Protein AF-K9LJC1-F1 (afdb_monomer_lite)

Secondary structure (DSSP, 8-state):
-TTHHHHHH-TTTTS-TTT--HHHHTSGGGGGGTS-SSS--HHHHHHHSHHHHHHHHHTT-TTT--TTS-GGG----

Radius of gyration: 13.69 Å; chains: 1; bounding box: 33×28×33 Å

Structure (mmCIF, N/CA/C/O backbone):
data_AF-K9LJC1-F1
#
_entry.id   AF-K9LJC1-F1
#
loop_
_atom_site.group_PDB
_atom_site.id
_atom_site.type_symbol
_atom_site.label_atom_id
_atom_site.la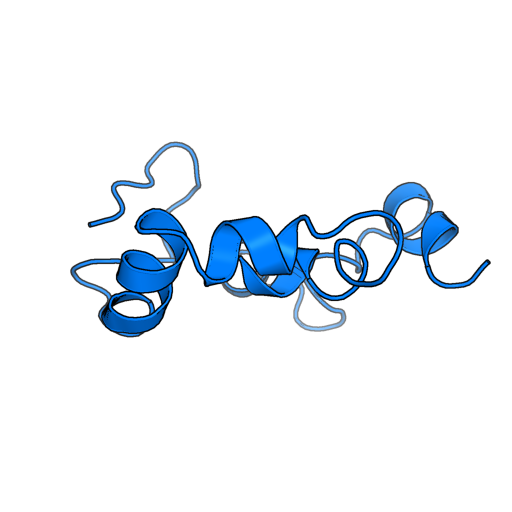bel_alt_id
_atom_site.label_comp_id
_atom_site.label_asym_id
_atom_site.label_entity_id
_atom_site.label_seq_id
_atom_site.pdbx_PDB_ins_code
_atom_site.Cartn_x
_atom_site.Cartn_y
_atom_site.Cartn_z
_atom_site.occupancy
_atom_site.B_iso_or_equiv
_atom_site.auth_seq_id
_atom_site.auth_comp_id
_atom_site.auth_asym_id
_atom_site.auth_atom_id
_atom_site.pdbx_PDB_model_num
ATOM 1 N N . THR A 1 1 ? 13.376 2.031 -17.642 1.00 63.69 1 THR A N 1
ATOM 2 C CA . THR A 1 1 ? 14.118 2.222 -16.374 1.00 63.69 1 THR A CA 1
ATOM 3 C C . THR A 1 1 ? 13.411 3.111 -15.353 1.00 63.69 1 THR A C 1
ATOM 5 O O . THR A 1 1 ? 13.663 2.929 -14.176 1.00 63.69 1 THR A O 1
ATOM 8 N N . PHE A 1 2 ? 12.491 4.013 -15.737 1.00 91.94 2 PHE A N 1
ATOM 9 C CA . PHE A 1 2 ? 11.839 4.958 -14.804 1.00 91.94 2 PHE A CA 1
ATOM 10 C C . PHE A 1 2 ? 11.092 4.333 -13.610 1.00 91.94 2 PHE A C 1
ATOM 12 O O . PHE A 1 2 ? 11.053 4.933 -12.539 1.00 91.94 2 PHE A O 1
ATOM 19 N N . CYS A 1 3 ? 10.517 3.142 -13.788 1.00 92.50 3 CYS A N 1
ATOM 20 C CA . CYS A 1 3 ? 9.779 2.444 -12.736 1.00 92.50 3 CYS A CA 1
ATOM 21 C C . CYS A 1 3 ? 10.726 1.827 -11.691 1.00 92.50 3 CYS A C 1
ATOM 23 O O . CYS A 1 3 ? 10.668 2.185 -10.520 1.00 92.50 3 CYS A O 1
ATOM 25 N N . HIS A 1 4 ? 11.653 0.968 -12.127 1.00 95.88 4 HIS A N 1
ATOM 26 C CA . HIS A 1 4 ? 12.477 0.161 -11.220 1.00 95.88 4 HIS A CA 1
ATOM 27 C C . HIS A 1 4 ? 13.503 0.958 -10.409 1.00 95.88 4 HIS A C 1
ATOM 29 O O . HIS A 1 4 ? 13.702 0.666 -9.238 1.00 95.88 4 HIS A O 1
ATOM 35 N N . THR A 1 5 ? 14.130 1.991 -10.976 1.00 97.50 5 THR A N 1
ATOM 36 C CA . THR A 1 5 ? 15.157 2.739 -10.228 1.00 97.50 5 THR A CA 1
ATOM 37 C C . THR A 1 5 ? 14.568 3.689 -9.195 1.00 97.50 5 THR A C 1
ATOM 39 O O . THR A 1 5 ? 15.273 4.128 -8.294 1.00 97.50 5 THR A O 1
ATOM 42 N N . SER A 1 6 ? 13.280 4.030 -9.293 1.00 96.94 6 SER A N 1
ATOM 43 C CA . SER A 1 6 ? 12.665 4.961 -8.345 1.00 96.94 6 SER A CA 1
ATOM 44 C C . SER A 1 6 ? 12.618 4.379 -6.929 1.00 96.94 6 SER A C 1
ATOM 46 O O . SER A 1 6 ? 12.905 5.101 -5.979 1.00 96.94 6 SER A O 1
ATOM 48 N N . SER A 1 7 ? 12.305 3.091 -6.771 1.00 95.62 7 SER A N 1
ATOM 49 C CA . SER A 1 7 ? 12.256 2.432 -5.457 1.00 95.62 7 SER A CA 1
ATOM 50 C C . SER A 1 7 ? 13.630 2.216 -4.822 1.00 95.62 7 SER A C 1
ATOM 52 O O . SER A 1 7 ? 13.716 2.161 -3.602 1.00 95.62 7 SER A O 1
ATOM 54 N N . GLU A 1 8 ? 14.682 2.097 -5.633 1.00 97.94 8 GLU A N 1
ATOM 55 C CA . GLU A 1 8 ? 16.049 1.829 -5.166 1.00 97.94 8 GLU A CA 1
ATOM 56 C C . GLU A 1 8 ? 16.817 3.125 -4.876 1.00 97.94 8 GLU A C 1
ATOM 58 O O . GLU A 1 8 ? 17.401 3.289 -3.811 1.00 97.94 8 G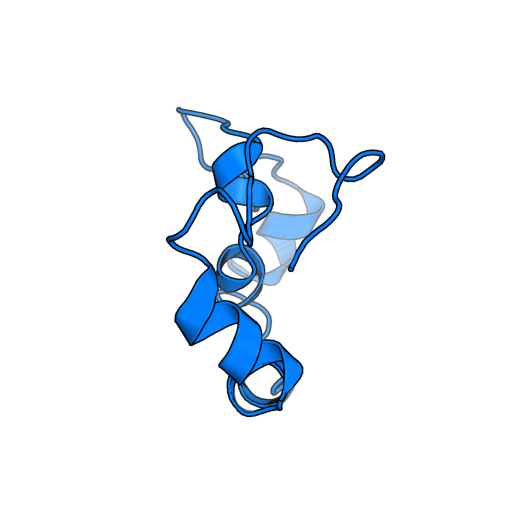LU A O 1
ATOM 63 N N . GLU A 1 9 ? 16.738 4.098 -5.785 1.00 98.00 9 GLU A N 1
ATOM 64 C CA . GLU A 1 9 ? 17.629 5.264 -5.777 1.00 98.00 9 GLU A CA 1
ATOM 65 C C . GLU A 1 9 ? 16.999 6.524 -5.170 1.00 98.00 9 GLU A C 1
ATOM 67 O O . GLU A 1 9 ? 17.667 7.547 -4.999 1.00 98.00 9 GLU A O 1
ATOM 72 N N . ARG A 1 10 ? 15.680 6.533 -4.924 1.00 97.62 10 ARG A N 1
ATOM 73 C CA . ARG A 1 10 ? 14.953 7.771 -4.595 1.00 97.62 10 ARG A CA 1
ATOM 74 C C . ARG A 1 10 ? 13.990 7.583 -3.433 1.00 97.62 10 ARG A C 1
ATOM 76 O O . ARG A 1 10 ? 12.960 6.929 -3.545 1.00 97.62 10 ARG A O 1
ATOM 83 N N . CYS A 1 11 ? 14.210 8.348 -2.366 1.00 98.19 11 CYS A N 1
ATOM 84 C CA . CYS A 1 11 ? 13.277 8.403 -1.239 1.00 98.19 11 CYS A CA 1
ATOM 85 C C . CYS A 1 11 ? 11.942 9.096 -1.578 1.00 98.19 11 CYS A C 1
ATOM 87 O O . CYS A 1 11 ? 11.007 9.037 -0.796 1.00 98.19 11 CYS A O 1
ATOM 89 N N . SER A 1 12 ? 11.792 9.765 -2.728 1.00 98.19 12 SER A N 1
ATOM 90 C CA . SER A 1 12 ? 10.550 10.488 -3.067 1.00 98.19 12 SER A CA 1
ATOM 91 C C . SER A 1 12 ? 9.417 9.602 -3.605 1.00 98.19 12 SER A C 1
ATOM 93 O O . SER A 1 12 ? 8.452 10.133 -4.153 1.00 98.19 12 SER A O 1
ATOM 95 N N . THR A 1 13 ? 9.571 8.281 -3.545 1.00 98.31 13 THR A N 1
ATOM 96 C CA . THR A 1 13 ? 8.718 7.322 -4.260 1.00 98.31 13 THR A CA 1
ATOM 97 C C . THR A 1 13 ? 7.357 7.150 -3.592 1.00 98.31 13 THR A C 1
ATOM 99 O O . THR A 1 13 ? 6.339 7.359 -4.248 1.00 98.31 13 THR A O 1
ATOM 102 N N . CYS A 1 14 ? 7.323 6.881 -2.283 1.00 98.38 14 CYS A N 1
ATOM 103 C CA . CYS A 1 14 ? 6.066 6.693 -1.547 1.00 98.38 14 CYS A CA 1
ATOM 104 C C . CYS A 1 14 ? 5.565 7.978 -0.872 1.00 98.38 14 CYS A C 1
ATOM 106 O O . CYS A 1 14 ? 4.365 8.198 -0.802 1.00 98.38 14 CYS A O 1
ATOM 108 N N . HIS A 1 15 ? 6.450 8.850 -0.391 1.00 98.25 15 HIS A N 1
ATOM 109 C CA . HIS A 1 15 ? 6.100 10.167 0.158 1.00 98.25 15 HIS A CA 1
ATOM 110 C C . HIS A 1 15 ? 6.659 11.243 -0.775 1.00 98.25 15 HIS A C 1
ATOM 112 O O . HIS A 1 15 ? 7.858 11.547 -0.759 1.00 98.25 15 HIS A O 1
ATOM 118 N N . GLN A 1 16 ? 5.796 11.780 -1.640 1.00 98.50 16 GLN A N 1
ATOM 119 C CA . GLN A 1 16 ? 6.221 12.605 -2.768 1.00 98.50 16 GLN A CA 1
ATOM 120 C C . GLN A 1 16 ? 6.951 13.874 -2.329 1.00 98.50 16 GLN A C 1
ATOM 122 O O . GLN A 1 16 ? 6.550 14.577 -1.399 1.00 98.50 16 GLN A O 1
ATOM 127 N N . ARG A 1 17 ? 7.998 14.219 -3.082 1.00 97.75 17 ARG A N 1
ATOM 128 C CA . ARG A 1 17 ? 8.621 15.541 -2.984 1.00 97.75 17 ARG A CA 1
ATOM 129 C C . ARG A 1 17 ? 7.627 16.626 -3.436 1.00 97.75 17 ARG A C 1
ATOM 131 O O . ARG A 1 17 ? 6.850 16.400 -4.355 1.00 97.75 17 ARG A O 1
ATOM 138 N N . HIS A 1 18 ? 7.639 17.827 -2.877 1.00 97.94 18 HIS A N 1
ATOM 139 C CA . HIS A 1 18 ? 8.495 18.296 -1.779 1.00 97.94 18 HIS A CA 1
ATOM 140 C C . HIS A 1 18 ? 7.804 18.220 -0.412 1.00 97.94 18 HIS A C 1
ATOM 142 O O . HIS A 1 18 ? 8.342 18.720 0.567 1.00 97.94 18 HIS A O 1
ATOM 148 N N . GLN A 1 19 ? 6.618 17.615 -0.341 1.00 98.50 19 GLN A N 1
ATOM 149 C CA . GLN A 1 19 ? 5.835 17.556 0.890 1.00 98.50 19 GLN A CA 1
ATOM 150 C C . GLN A 1 19 ? 6.361 16.490 1.859 1.00 98.50 19 GLN A C 1
ATOM 152 O O . GLN A 1 19 ? 6.323 16.700 3.065 1.00 98.50 19 GLN A O 1
ATOM 157 N N . PHE A 1 20 ? 6.846 15.361 1.328 1.00 98.44 20 PHE A N 1
ATOM 158 C CA . PHE A 1 20 ? 7.388 14.235 2.094 1.00 98.44 20 PHE A CA 1
ATOM 159 C C . PHE A 1 20 ? 6.467 13.787 3.248 1.00 98.44 20 PHE A C 1
ATOM 161 O O . PHE A 1 20 ? 6.923 13.494 4.349 1.00 98.44 20 PHE A O 1
ATOM 168 N N . ASP A 1 21 ? 5.153 13.746 2.994 1.00 98.62 21 ASP A N 1
ATOM 169 C CA . ASP A 1 21 ? 4.147 13.455 4.019 1.00 98.62 21 ASP A CA 1
ATOM 170 C C . ASP A 1 21 ? 4.000 11.939 4.253 1.00 98.62 21 ASP A C 1
ATOM 172 O O . ASP A 1 21 ? 3.559 11.218 3.348 1.00 98.62 21 ASP A O 1
ATOM 176 N N . PRO A 1 22 ? 4.302 11.431 5.462 1.00 98.50 22 PRO A N 1
ATOM 177 C CA . PRO A 1 22 ? 4.137 10.016 5.767 1.00 98.50 22 PRO A CA 1
ATOM 178 C C . PRO A 1 22 ? 2.669 9.565 5.738 1.00 98.50 22 PRO A C 1
ATOM 180 O O . PRO A 1 22 ? 2.410 8.387 5.510 1.00 98.50 22 PRO A O 1
ATOM 183 N N . ARG A 1 23 ? 1.697 10.467 5.924 1.00 98.38 23 ARG A N 1
ATOM 184 C CA . ARG A 1 23 ? 0.264 10.126 5.880 1.00 98.38 23 ARG A CA 1
ATOM 185 C C . ARG A 1 23 ? -0.171 9.729 4.476 1.00 98.38 23 ARG A C 1
ATOM 187 O O . ARG A 1 23 ? -0.946 8.795 4.314 1.00 98.38 23 ARG A O 1
ATOM 194 N N . VAL A 1 24 ? 0.358 10.413 3.459 1.00 98.38 24 VAL A N 1
ATOM 195 C CA . VAL A 1 24 ? 0.106 10.068 2.052 1.00 98.38 24 VAL A CA 1
ATOM 196 C C . VAL A 1 24 ? 0.813 8.762 1.701 1.00 98.38 24 VAL A C 1
ATOM 198 O O . VAL A 1 24 ? 0.205 7.910 1.065 1.00 98.38 24 VAL A O 1
ATOM 201 N N . ALA A 1 25 ? 2.044 8.554 2.185 1.00 98.69 25 ALA A N 1
ATOM 202 C CA . ALA A 1 25 ? 2.795 7.317 1.948 1.00 98.69 25 ALA A CA 1
ATOM 203 C C . ALA A 1 25 ? 2.113 6.047 2.473 1.00 98.69 25 ALA A C 1
ATOM 205 O O . ALA A 1 25 ? 2.346 4.974 1.926 1.00 98.69 25 ALA A O 1
ATOM 206 N N . ARG A 1 26 ? 1.283 6.157 3.516 1.00 98.69 26 ARG A N 1
ATOM 207 C CA . ARG A 1 26 ? 0.547 5.023 4.101 1.00 98.69 26 ARG A CA 1
ATOM 208 C C . ARG A 1 26 ? -0.697 4.616 3.311 1.00 98.69 26 ARG A C 1
ATOM 210 O O . ARG A 1 26 ? -1.329 3.628 3.664 1.00 98.69 26 ARG A O 1
ATOM 217 N N . ARG A 1 27 ? -1.074 5.360 2.270 1.00 98.69 27 ARG A N 1
ATOM 218 C CA . ARG A 1 27 ? -2.228 5.017 1.435 1.00 98.69 27 ARG A CA 1
ATOM 219 C C . ARG A 1 27 ? -1.889 3.890 0.463 1.00 98.69 27 ARG A C 1
ATOM 221 O O . ARG A 1 27 ? -0.838 3.917 -0.176 1.00 98.69 27 ARG A O 1
ATOM 228 N N . SER A 1 28 ? -2.797 2.926 0.316 1.00 98.69 28 SER A N 1
ATOM 229 C CA . SER A 1 28 ? -2.594 1.743 -0.532 1.00 98.69 28 SER A CA 1
ATOM 230 C C . SER A 1 28 ? -2.335 2.115 -1.996 1.00 98.69 28 SER A C 1
ATOM 232 O O . SER A 1 28 ? -1.583 1.439 -2.699 1.00 98.69 28 SER A O 1
ATOM 234 N N . GLU A 1 29 ? -2.892 3.236 -2.462 1.00 98.75 29 GLU A N 1
ATOM 235 C CA . GLU A 1 29 ? -2.703 3.721 -3.827 1.00 98.75 29 GLU A CA 1
ATOM 236 C C . GLU A 1 29 ? -1.260 4.128 -4.146 1.00 98.75 29 GLU A C 1
ATOM 238 O O . GLU A 1 29 ? -0.928 4.239 -5.323 1.00 98.75 29 GLU A O 1
ATOM 243 N N . GLN A 1 30 ? -0.386 4.330 -3.156 1.00 98.69 30 GLN A N 1
ATOM 244 C CA . GLN A 1 30 ? 1.011 4.690 -3.422 1.00 98.69 30 GLN A CA 1
ATOM 245 C C . GLN A 1 30 ? 1.768 3.555 -4.114 1.00 98.69 30 GLN A C 1
ATOM 247 O O . GLN A 1 30 ? 2.611 3.805 -4.974 1.00 98.69 30 GLN A O 1
ATOM 252 N N . CYS A 1 31 ? 1.422 2.305 -3.798 1.00 98.56 31 CYS A N 1
ATOM 253 C CA . CYS A 1 31 ? 2.027 1.127 -4.411 1.00 98.56 31 CYS A CA 1
ATOM 254 C C . CYS A 1 31 ? 1.546 0.931 -5.858 1.00 98.56 31 CYS A C 1
ATOM 256 O O . CYS A 1 31 ? 2.313 0.480 -6.713 1.00 98.56 31 CYS A O 1
ATOM 258 N N . LYS A 1 32 ? 0.297 1.323 -6.160 1.00 98.44 32 LYS A N 1
ATOM 259 C CA . LYS A 1 32 ? -0.382 1.004 -7.429 1.00 98.44 32 LYS A CA 1
ATOM 260 C C . LYS A 1 32 ? 0.300 1.568 -8.668 1.00 98.44 32 LYS A C 1
ATOM 262 O O . LYS A 1 32 ? 0.050 1.090 -9.759 1.00 98.44 32 LYS A O 1
ATOM 267 N N . THR A 1 33 ? 1.123 2.606 -8.534 1.00 98.00 33 THR A N 1
ATOM 268 C CA . THR A 1 33 ? 1.798 3.207 -9.694 1.00 98.00 33 THR A CA 1
ATOM 269 C C . THR A 1 33 ? 2.820 2.264 -10.336 1.00 98.00 33 THR A C 1
ATOM 271 O O . THR A 1 33 ? 3.100 2.407 -11.526 1.00 98.00 33 THR A O 1
ATOM 274 N N . CYS A 1 34 ? 3.363 1.319 -9.562 1.00 98.19 34 CYS A N 1
ATOM 275 C CA . CYS A 1 34 ? 4.311 0.303 -10.026 1.00 98.19 34 CYS A CA 1
ATOM 276 C C . CYS A 1 34 ? 3.701 -1.101 -9.950 1.00 98.19 34 CYS A C 1
ATOM 278 O O . CYS A 1 34 ? 3.873 -1.889 -10.867 1.00 98.19 34 CYS A O 1
ATOM 280 N N . HIS A 1 35 ? 2.954 -1.389 -8.885 1.00 98.25 35 HIS A N 1
ATOM 281 C CA . HIS A 1 35 ? 2.391 -2.702 -8.583 1.00 98.25 35 HIS A CA 1
ATOM 282 C C . HIS A 1 35 ? 0.991 -2.876 -9.186 1.00 98.25 35 HIS A C 1
ATOM 284 O O . HIS A 1 35 ? -0.003 -2.943 -8.466 1.00 98.25 35 HIS A O 1
ATOM 290 N N . TRP A 1 36 ? 0.914 -2.884 -10.517 1.00 98.50 36 TRP A N 1
ATOM 291 C CA . TRP A 1 36 ? -0.323 -3.057 -11.289 1.00 98.50 36 TRP A CA 1
ATOM 292 C C . TRP A 1 36 ? -0.031 -3.636 -12.680 1.00 98.50 36 TRP A C 1
ATOM 294 O O . TRP A 1 36 ? 1.117 -3.643 -13.125 1.00 98.50 36 TRP A O 1
ATOM 304 N N . GLY A 1 37 ? -1.064 -4.037 -13.420 1.00 97.88 37 GLY A N 1
ATOM 305 C CA . GLY A 1 37 ? -0.966 -4.241 -14.864 1.00 97.88 37 GLY A CA 1
ATOM 306 C C . GLY A 1 37 ? -0.923 -5.700 -15.318 1.00 97.88 37 GLY A C 1
ATOM 307 O O . GLY A 1 37 ? -1.695 -6.547 -14.878 1.00 97.88 37 GLY A O 1
ATOM 308 N N . LYS A 1 38 ? -0.129 -6.001 -16.347 1.00 97.88 38 LYS A N 1
ATOM 309 C CA . LYS A 1 38 ? -0.258 -7.269 -17.089 1.00 97.88 38 LYS A CA 1
ATOM 310 C C . LYS A 1 38 ? 0.404 -8.448 -16.377 1.00 97.88 38 LYS A C 1
ATOM 312 O O . LYS A 1 38 ? -0.119 -9.557 -16.435 1.00 97.88 38 LYS A O 1
ATOM 317 N N . ASP A 1 39 ? 1.556 -8.201 -15.781 1.00 97.56 39 ASP A N 1
ATOM 318 C CA . ASP A 1 39 ? 2.505 -9.181 -15.259 1.00 97.56 39 ASP A CA 1
ATOM 319 C C . ASP A 1 39 ? 2.515 -9.263 -13.728 1.00 97.56 39 ASP A C 1
ATOM 321 O O . ASP A 1 39 ? 2.86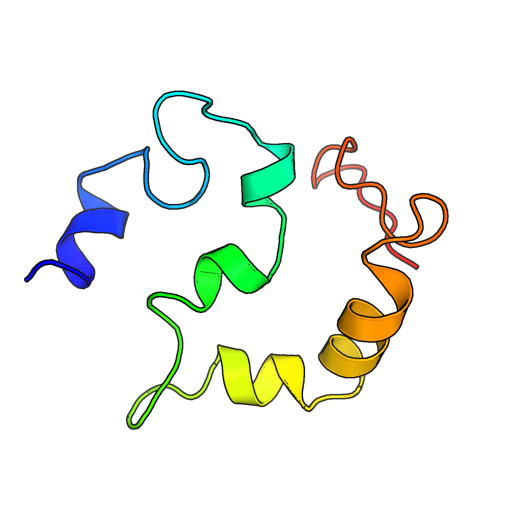9 -10.308 -13.191 1.00 97.56 39 ASP A O 1
ATOM 325 N N . HIS A 1 40 ? 2.051 -8.222 -13.031 1.00 96.94 40 HIS A N 1
ATOM 326 C CA . HIS A 1 40 ? 1.905 -8.210 -11.572 1.00 96.94 40 HIS A CA 1
ATOM 327 C C . HIS A 1 40 ? 0.662 -7.409 -11.145 1.00 96.94 40 HIS A C 1
ATOM 329 O O . HIS A 1 40 ? 0.692 -6.199 -10.919 1.00 96.94 40 HIS A O 1
ATOM 335 N N . ARG A 1 41 ? -0.476 -8.106 -11.062 1.00 98.38 41 ARG A N 1
ATOM 336 C CA . ARG A 1 41 ? -1.793 -7.543 -10.704 1.00 98.38 41 ARG A CA 1
ATOM 337 C C . ARG A 1 41 ? -1.978 -7.357 -9.200 1.00 98.38 41 ARG A C 1
ATOM 339 O O . ARG A 1 41 ? -2.997 -7.761 -8.644 1.00 98.38 41 ARG A O 1
ATOM 346 N N . ASP A 1 42 ? -0.979 -6.802 -8.533 1.00 98.69 42 ASP A N 1
ATOM 347 C CA . ASP A 1 42 ? -0.963 -6.699 -7.075 1.00 98.69 42 ASP A CA 1
ATOM 348 C C . ASP A 1 42 ? -2.044 -5.721 -6.585 1.00 98.69 42 ASP A C 1
ATOM 350 O O . ASP A 1 42 ? -2.863 -6.069 -5.732 1.00 98.69 42 ASP A O 1
ATOM 354 N N . TRP A 1 43 ? -2.091 -4.515 -7.171 1.00 98.81 43 TRP A N 1
ATOM 355 C CA . TRP A 1 43 ? -3.136 -3.530 -6.897 1.00 98.81 43 TRP A CA 1
ATOM 356 C C . TRP A 1 43 ? -4.512 -4.076 -7.248 1.00 98.81 43 TRP A C 1
ATOM 358 O O . TRP A 1 43 ? -5.408 -4.006 -6.419 1.00 98.81 43 TRP A O 1
ATOM 368 N N . GLU A 1 44 ? -4.692 -4.631 -8.448 1.00 98.88 44 GLU A N 1
ATOM 369 C CA . GLU A 1 44 ? -5.997 -5.112 -8.893 1.00 98.88 44 GLU A CA 1
ATOM 370 C C . GLU A 1 44 ? -6.516 -6.242 -8.002 1.00 98.88 44 GLU A C 1
ATOM 372 O O . GLU A 1 44 ? -7.704 -6.267 -7.691 1.00 98.88 44 GLU A O 1
ATOM 377 N N . ALA A 1 45 ? -5.639 -7.150 -7.559 1.00 98.88 45 ALA A N 1
ATOM 378 C CA . ALA A 1 45 ? -6.000 -8.212 -6.628 1.00 98.88 45 ALA A CA 1
ATOM 379 C C . ALA A 1 45 ? -6.399 -7.658 -5.253 1.00 98.88 45 ALA A C 1
ATOM 381 O O . ALA A 1 45 ? -7.404 -8.096 -4.693 1.00 98.88 45 ALA A O 1
ATOM 382 N N . TYR A 1 46 ? -5.649 -6.691 -4.714 1.00 98.88 46 TYR A N 1
ATOM 383 C CA . TYR A 1 46 ? -5.994 -6.036 -3.452 1.00 98.88 46 TYR A CA 1
ATOM 384 C C . TYR A 1 46 ? -7.311 -5.259 -3.562 1.00 98.88 46 TYR A C 1
ATOM 386 O O . TYR A 1 46 ? -8.227 -5.527 -2.787 1.00 98.88 46 TYR A O 1
ATOM 394 N N . ASP A 1 47 ? -7.421 -4.357 -4.537 1.00 98.81 47 ASP A N 1
ATOM 395 C CA . ASP A 1 47 ? -8.518 -3.400 -4.720 1.00 98.81 47 ASP A CA 1
ATOM 396 C C . ASP A 1 47 ? -9.877 -4.090 -4.881 1.00 98.81 47 ASP A C 1
ATOM 398 O O . ASP A 1 47 ? -10.855 -3.679 -4.261 1.00 98.81 47 ASP A O 1
ATOM 402 N N . ILE A 1 48 ? -9.929 -5.192 -5.641 1.00 98.62 48 ILE A N 1
ATOM 403 C CA . ILE A 1 48 ? -11.178 -5.936 -5.866 1.00 98.62 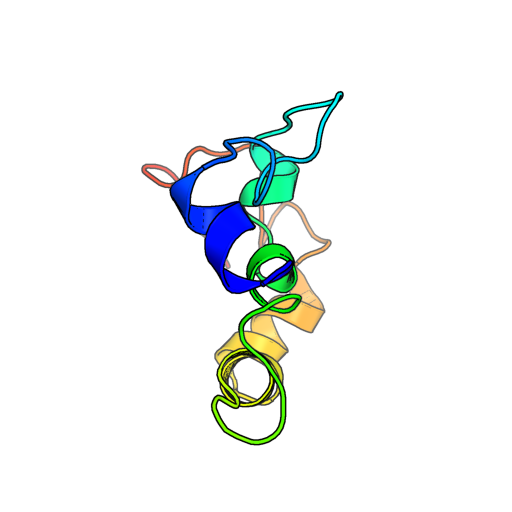48 ILE A CA 1
ATOM 404 C C . ILE A 1 48 ? -11.486 -6.974 -4.778 1.00 98.62 48 ILE A C 1
ATOM 406 O O . ILE A 1 48 ? -12.580 -7.538 -4.748 1.00 98.62 48 ILE A O 1
ATOM 410 N N . SER A 1 49 ? -10.534 -7.267 -3.888 1.00 98.81 49 SER A N 1
ATOM 411 C CA . SER A 1 49 ? -10.780 -8.172 -2.764 1.00 98.81 49 SER A CA 1
ATOM 412 C C . SER A 1 49 ? -11.697 -7.534 -1.715 1.00 98.81 49 SER A C 1
ATOM 414 O O . SER A 1 49 ? -12.007 -6.341 -1.757 1.00 98.81 49 SER A O 1
ATOM 416 N N . ILE A 1 50 ? -12.089 -8.314 -0.704 1.00 98.62 50 ILE A N 1
ATOM 417 C CA . ILE A 1 50 ? -12.820 -7.783 0.456 1.00 98.62 50 ILE A CA 1
ATOM 418 C C . ILE A 1 50 ? -11.978 -6.731 1.194 1.00 98.62 50 ILE A C 1
ATOM 420 O O . ILE A 1 50 ? -12.518 -5.698 1.575 1.00 98.62 50 ILE A O 1
ATOM 424 N N . HIS A 1 51 ? -10.661 -6.935 1.338 1.00 98.69 51 HIS A N 1
ATOM 425 C CA . HIS A 1 51 ? -9.786 -5.936 1.963 1.00 98.69 51 HIS A CA 1
ATOM 426 C C . HIS A 1 51 ? -9.792 -4.613 1.188 1.00 98.69 51 HIS A C 1
ATOM 428 O O . HIS A 1 51 ? -9.886 -3.549 1.795 1.00 98.69 51 HIS A O 1
ATOM 434 N N . GLY A 1 52 ? -9.736 -4.676 -0.146 1.00 98.69 52 GLY A N 1
ATOM 435 C CA . GLY A 1 52 ? -9.820 -3.497 -1.006 1.00 98.69 52 GLY A CA 1
ATOM 436 C C . GLY A 1 52 ? -11.189 -2.834 -0.957 1.00 98.69 52 GLY A C 1
ATOM 437 O O . GLY A 1 52 ? -11.264 -1.619 -0.836 1.00 98.69 52 GLY A O 1
ATOM 438 N N . THR A 1 53 ? -12.272 -3.613 -0.936 1.00 98.75 53 THR A N 1
ATOM 439 C CA . THR A 1 53 ? -13.638 -3.084 -0.794 1.00 98.75 53 THR A CA 1
ATOM 440 C C . THR A 1 53 ? -13.801 -2.321 0.521 1.00 98.75 53 THR A C 1
ATOM 442 O O . THR A 1 53 ? -14.242 -1.174 0.511 1.00 98.75 53 THR A O 1
ATOM 445 N N . VAL A 1 54 ? -13.389 -2.921 1.644 1.00 98.75 54 VAL A N 1
ATOM 446 C CA . VAL A 1 54 ? -13.402 -2.277 2.967 1.00 98.75 54 VAL A CA 1
ATOM 447 C C . VAL A 1 54 ? -12.571 -0.995 2.948 1.00 98.75 54 VAL A C 1
ATOM 449 O O . VAL A 1 54 ? -13.045 0.057 3.367 1.00 98.75 54 VAL A O 1
ATOM 452 N N . TYR A 1 55 ? -11.360 -1.054 2.391 1.00 98.81 55 TYR A N 1
ATOM 453 C CA . TYR A 1 55 ? -10.504 0.117 2.245 1.00 98.81 55 TYR A CA 1
ATOM 454 C C . TYR A 1 55 ? -11.169 1.224 1.417 1.00 98.81 55 TYR A C 1
ATOM 456 O O . TYR A 1 55 ? -11.232 2.366 1.856 1.00 98.81 55 TYR A O 1
ATOM 464 N N . GLN A 1 56 ? -11.695 0.918 0.231 1.00 98.69 56 GLN A N 1
ATOM 465 C CA . GLN A 1 56 ? -12.286 1.910 -0.671 1.00 98.69 56 GLN A CA 1
ATOM 466 C C . GLN A 1 56 ? -13.485 2.630 -0.052 1.00 98.69 56 GLN A C 1
ATOM 468 O O . GLN A 1 56 ? -13.622 3.838 -0.251 1.00 98.69 56 GLN A O 1
ATOM 473 N N . VAL A 1 57 ? -14.321 1.907 0.699 1.00 98.56 57 VAL A N 1
ATOM 474 C CA . VAL A 1 57 ? -15.510 2.466 1.357 1.00 98.56 57 VAL A CA 1
ATOM 475 C C . VAL A 1 57 ? -15.125 3.330 2.563 1.00 98.56 57 VAL A C 1
ATOM 477 O O . VAL A 1 57 ? -15.695 4.405 2.733 1.00 98.56 57 VAL A O 1
ATOM 480 N N . ASN A 1 58 ? -14.126 2.913 3.348 1.00 98.56 58 ASN A N 1
ATOM 481 C CA . ASN A 1 58 ? -13.854 3.505 4.662 1.00 98.56 58 ASN A CA 1
ATOM 482 C C . ASN A 1 58 ? -12.630 4.441 4.712 1.00 98.56 58 ASN A C 1
ATOM 484 O O . ASN A 1 58 ? -12.507 5.235 5.638 1.00 98.56 58 ASN A O 1
ATOM 488 N N . LYS A 1 59 ? -11.720 4.430 3.723 1.00 98.19 59 LYS A N 1
ATOM 489 C CA . LYS A 1 59 ? -10.444 5.196 3.743 1.00 98.19 59 LYS A CA 1
ATOM 490 C C . LYS A 1 59 ? -10.576 6.720 3.883 1.00 98.19 59 LYS A C 1
ATOM 492 O O . LYS A 1 59 ? -9.565 7.421 3.945 1.00 98.19 59 LYS A O 1
ATOM 497 N N . THR A 1 60 ? -11.779 7.277 3.805 1.00 97.75 60 THR A N 1
ATOM 498 C CA . THR A 1 60 ? -12.021 8.710 4.020 1.00 97.75 60 THR A CA 1
ATOM 499 C C . THR A 1 60 ? -12.580 9.030 5.399 1.00 97.75 60 THR A C 1
ATOM 501 O O . THR A 1 60 ? -12.563 10.204 5.762 1.00 97.75 60 THR A O 1
ATOM 504 N N . ASP A 1 61 ? -13.049 8.033 6.152 1.00 98.12 61 ASP A N 1
ATOM 505 C CA . ASP A 1 61 ? -13.485 8.191 7.538 1.00 98.12 61 ASP A CA 1
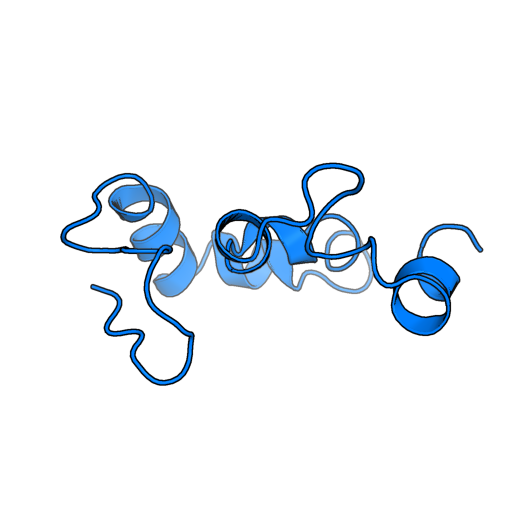ATOM 506 C C . ASP A 1 61 ? -12.282 7.994 8.480 1.00 98.12 61 ASP A C 1
ATOM 508 O O . ASP A 1 61 ? -11.708 6.904 8.520 1.00 98.12 61 ASP A O 1
ATOM 512 N N . PRO A 1 62 ? -11.858 9.020 9.241 1.00 96.56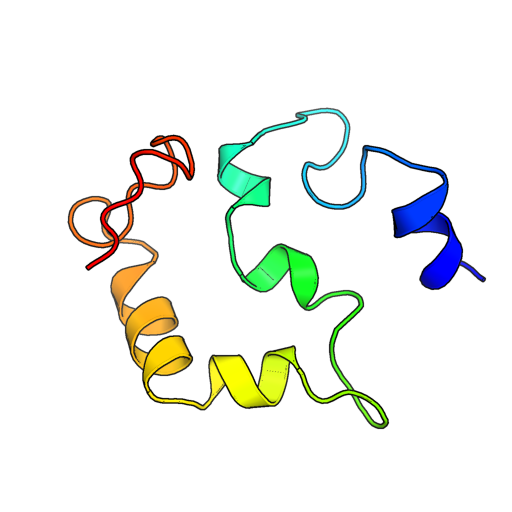 62 PRO A N 1
ATOM 513 C CA . PRO A 1 62 ? -10.764 8.884 10.198 1.00 96.56 62 PRO A CA 1
ATOM 514 C C . PRO A 1 62 ? -11.067 7.950 11.375 1.00 96.56 62 PRO A C 1
ATOM 516 O O . PRO A 1 62 ? -10.126 7.552 12.054 1.00 96.56 62 PRO A O 1
ATOM 519 N N . ASN A 1 63 ? -12.338 7.623 11.642 1.00 97.56 63 ASN A N 1
ATOM 520 C CA . ASN A 1 63 ? -12.684 6.642 12.673 1.00 97.56 63 ASN A CA 1
ATOM 521 C C . ASN A 1 63 ? -12.287 5.226 12.247 1.00 97.56 63 ASN A C 1
ATOM 523 O O . ASN A 1 63 ? -11.845 4.457 13.091 1.00 97.56 63 ASN A O 1
ATOM 527 N N . ASP A 1 64 ? -12.373 4.929 10.950 1.00 98.25 64 ASP A N 1
ATOM 528 C CA . ASP A 1 64 ? -11.986 3.633 10.399 1.00 98.25 64 ASP A CA 1
ATOM 529 C C . ASP A 1 64 ? -10.517 3.639 9.938 1.00 98.25 64 ASP A C 1
ATOM 531 O O . ASP A 1 64 ? -9.777 2.682 10.135 1.00 98.25 64 ASP A O 1
ATOM 535 N N . PHE A 1 65 ? -10.052 4.715 9.297 1.00 98.62 65 PHE A N 1
ATOM 536 C CA . PHE A 1 65 ? -8.702 4.805 8.731 1.00 98.62 65 PHE A CA 1
ATOM 537 C C . PHE A 1 65 ? -8.015 6.132 9.076 1.00 98.62 65 PHE A C 1
ATOM 539 O O . PHE A 1 65 ? -7.904 7.050 8.255 1.00 98.62 65 PHE A O 1
ATOM 546 N N . ASP A 1 66 ? -7.452 6.217 10.283 1.00 98.44 66 ASP A N 1
ATOM 547 C CA . ASP A 1 66 ? -6.594 7.337 10.677 1.00 98.44 66 ASP A CA 1
ATOM 548 C C . ASP A 1 66 ? -5.150 7.174 10.160 1.00 98.44 66 ASP A C 1
ATOM 550 O O . ASP A 1 66 ? -4.268 6.606 10.809 1.00 98.44 66 ASP A O 1
ATOM 554 N N . PHE A 1 67 ? -4.863 7.737 8.983 1.00 98.50 67 PHE A N 1
ATOM 555 C CA . PHE A 1 67 ? -3.507 7.735 8.411 1.00 98.50 67 PHE A CA 1
ATOM 556 C C . PHE A 1 67 ? -2.497 8.616 9.164 1.00 98.50 67 PHE A C 1
ATOM 558 O O . PHE A 1 67 ? -1.303 8.586 8.832 1.00 98.50 67 PHE A O 1
ATOM 565 N N . SER A 1 68 ? -2.932 9.419 10.144 1.00 98.19 68 SER A N 1
ATOM 566 C CA . SER A 1 68 ? -2.022 10.202 10.984 1.00 98.19 68 SER A CA 1
ATOM 567 C C . SER A 1 68 ? -1.219 9.313 11.938 1.00 98.19 68 SER A C 1
ATOM 569 O O . SER A 1 68 ? -0.028 9.582 12.146 1.00 98.19 68 SER A O 1
ATOM 571 N N . LYS A 1 69 ? -1.815 8.206 12.405 1.00 98.31 69 LYS A N 1
ATOM 572 C CA . LYS A 1 69 ? -1.159 7.201 13.249 1.00 98.31 69 LYS A CA 1
ATOM 573 C C . LYS A 1 69 ? 0.056 6.593 12.547 1.00 98.31 69 LYS A C 1
ATOM 575 O O . LYS A 1 69 ? 0.105 6.445 11.320 1.00 98.31 69 LYS A O 1
ATOM 580 N N . LYS A 1 70 ? 1.090 6.265 13.327 1.00 98.62 70 LYS A N 1
ATOM 581 C CA . LYS A 1 70 ? 2.224 5.479 12.821 1.00 98.62 70 LYS A CA 1
ATOM 582 C C . LYS A 1 70 ? 1.745 4.066 12.511 1.00 98.62 70 LYS A C 1
ATOM 584 O O . LYS A 1 70 ? 0.804 3.591 13.125 1.00 98.62 70 LYS A O 1
ATOM 589 N N . LEU A 1 71 ? 2.441 3.370 11.613 1.00 98.31 71 LEU A N 1
ATOM 590 C CA . LEU A 1 71 ? 2.089 1.985 11.279 1.00 98.31 71 LEU A CA 1
ATOM 591 C C . LEU A 1 71 ? 2.184 1.032 12.482 1.00 98.31 71 LEU A C 1
ATOM 593 O O . LEU A 1 71 ? 1.460 0.050 12.515 1.00 98.31 71 LEU A O 1
ATOM 597 N N . SER A 1 72 ? 3.033 1.327 13.473 1.00 98.44 72 SER A N 1
ATOM 598 C CA . SER A 1 72 ? 3.103 0.562 14.728 1.00 98.44 72 SER A CA 1
ATOM 599 C C . SER A 1 72 ? 1.838 0.665 15.577 1.00 98.44 72 SER A C 1
ATOM 601 O O . SER A 1 72 ? 1.577 -0.223 16.379 1.00 98.44 72 SER A O 1
ATOM 603 N N . ASP A 1 73 ? 1.085 1.749 15.397 1.00 98.50 73 ASP A N 1
ATOM 604 C CA . ASP A 1 73 ? -0.078 2.112 16.203 1.00 98.50 73 ASP A CA 1
ATOM 605 C C . ASP A 1 73 ? -1.355 2.082 15.345 1.00 98.50 73 ASP A C 1
ATOM 607 O O . ASP A 1 73 ? -2.402 2.554 15.777 1.00 98.50 73 ASP A O 1
ATOM 611 N N . ALA A 1 74 ? -1.251 1.604 14.099 1.00 98.00 74 ALA A N 1
ATOM 612 C CA . ALA A 1 74 ? -2.354 1.560 13.159 1.00 98.00 74 ALA A CA 1
ATOM 613 C C . ALA A 1 74 ? -3.345 0.468 13.567 1.00 98.00 74 ALA A C 1
ATOM 615 O O . ALA A 1 74 ? -2.995 -0.702 13.708 1.00 98.00 74 ALA A O 1
ATOM 616 N N . ASP A 1 75 ? -4.591 0.882 13.707 1.00 98.06 75 ASP A N 1
ATOM 617 C CA . ASP A 1 75 ? -5.734 0.118 14.190 1.00 98.06 75 ASP A CA 1
ATOM 618 C C . ASP A 1 75 ? -6.896 0.273 13.201 1.00 98.06 75 ASP A C 1
ATOM 620 O O . ASP A 1 75 ? -8.005 0.616 13.583 1.00 98.06 75 ASP A O 1
ATOM 624 N N . TYR A 1 76 ? -6.600 0.104 11.907 1.00 97.12 76 TYR A N 1
ATOM 625 C CA . TYR A 1 76 ? -7.577 0.315 10.844 1.00 97.12 76 TYR A CA 1
ATOM 626 C C . TYR A 1 76 ? -8.775 -0.630 10.951 1.00 97.12 76 TYR A C 1
ATOM 628 O O . TYR A 1 76 ? -8.585 -1.819 11.217 1.00 97.12 76 TYR A O 1
ATOM 636 N N . VAL A 1 77 ? -9.932 -0.056 10.597 1.00 83.88 77 VAL A N 1
ATOM 637 C CA . VAL A 1 77 ? -11.328 -0.470 10.824 1.00 83.88 77 VAL A CA 1
ATOM 638 C C . VAL A 1 77 ? -11.726 -0.713 12.273 1.00 83.88 77 VAL A C 1
ATOM 640 O O . VAL A 1 77 ? -11.100 -1.548 12.957 1.00 83.88 77 VAL A O 1
#

InterPro domains:
  IPR036280 Multiheme cytochrome superfamily [SSF48695] (2-61)

Foldseek 3Di:
DVQVVCVVPHPCQQQHPPRSDQLSSPDPVSCDVRQPDDPHHPVVVCCPDPNNVLCVVPVVPCVQFVSVDDPVGTDHD

Organism: NCBI:txid120965

pLDDT: mean 97.44, std 4.34, range [63.69, 98.88]

Sequence (77 aa):
TFCHTSSEERCSTCHQRHQFDPRVARRSEQCKTCHWGKDHRDWEAYDISIHGTVYQVNKTDPNDFDFSKKLSDADYV